Protein AF-A0A9F7RKX7-F1 (afdb_monomer_lite)

Organism: Ictalurus punctatus (NCBI:txid7998)

InterPro domains:
  IPR019165 Peptidase M76, ATP23 [PF09768] (1-101)
  IPR019165 Peptidase M76, ATP23 [PTHR21711] (1-105)

Sequence (128 aa):
MNRVVTHELIHAFDHCRAHVDWFNNFKHLACSEIRAASLSGDCSFSNEVARFNFGLKKHHQECVRDRATRSILAVRKISKEEAVKTVDEVFDSCYNDHEPFGRIPHSKKDARFAYRDFENRDRYYENL

Secondary structure (DSSP, 8-state):
--HHHHHHHHHHHHHHHH---TTT-HHHHHHHHHHHHHHSSTT-HHHHHTTT---SSSHHHHHHHHHHHHHHHHHS---HHHHHHHHHHHHHHHHT--TTTTS---SHHHHHHHHHHHHTTTTTTTT-

Radius of gyration: 15.71 Å; chains: 1; bounding box: 37×24×51 Å

Structure (mmCIF, N/CA/C/O backbone):
data_AF-A0A9F7RKX7-F1
#
_entry.id   AF-A0A9F7RKX7-F1
#
loop_
_atom_site.group_PDB
_atom_site.id
_atom_site.type_symbol
_atom_site.label_atom_id
_atom_site.label_alt_id
_atom_site.label_comp_id
_atom_site.label_asym_id
_atom_site.label_entity_id
_atom_site.label_seq_id
_atom_site.pdbx_PDB_ins_code
_atom_site.Cartn_x
_atom_site.Cartn_y
_atom_site.Cartn_z
_atom_site.occupancy
_atom_site.B_iso_or_equiv
_atom_site.auth_seq_id
_atom_site.auth_comp_id
_atom_site.auth_asym_id
_atom_site.auth_atom_id
_atom_site.pdbx_PDB_model_num
ATOM 1 N N . MET A 1 1 ? 15.063 7.956 -4.385 1.00 60.56 1 MET A N 1
ATOM 2 C CA . MET A 1 1 ? 13.653 8.379 -4.397 1.00 60.56 1 MET A CA 1
ATOM 3 C C . MET A 1 1 ? 13.224 8.645 -2.966 1.00 60.56 1 MET A C 1
ATOM 5 O O . MET A 1 1 ? 13.654 7.905 -2.087 1.00 60.56 1 MET A O 1
ATOM 9 N N . ASN A 1 2 ? 12.455 9.703 -2.725 1.00 85.19 2 ASN A N 1
ATOM 10 C CA . ASN A 1 2 ? 11.831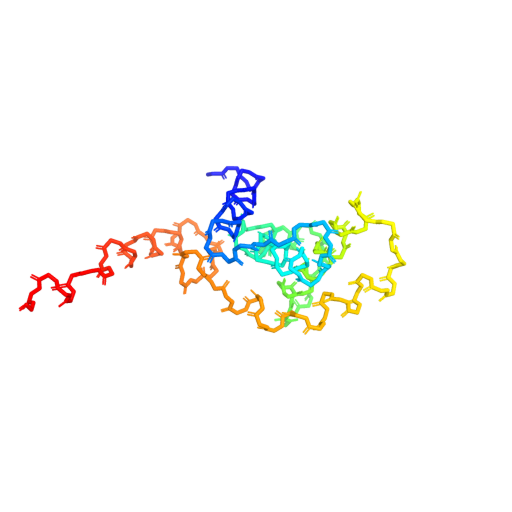 9.943 -1.425 1.00 85.19 2 ASN A CA 1
ATOM 11 C C . ASN A 1 2 ? 10.685 8.926 -1.238 1.00 85.19 2 ASN A C 1
ATOM 13 O O . ASN A 1 2 ? 9.907 8.740 -2.167 1.00 85.19 2 ASN A O 1
ATOM 17 N N . ARG A 1 3 ? 10.598 8.265 -0.073 1.00 87.81 3 ARG A N 1
ATOM 18 C CA . ARG A 1 3 ? 9.582 7.231 0.228 1.00 87.81 3 ARG A CA 1
ATOM 19 C C . ARG A 1 3 ? 8.163 7.756 0.042 1.00 87.81 3 ARG A C 1
ATOM 21 O O . ARG A 1 3 ? 7.349 7.072 -0.558 1.00 87.81 3 ARG A O 1
ATOM 28 N N . VAL A 1 4 ? 7.920 8.997 0.471 1.00 92.12 4 VAL A N 1
ATOM 29 C CA . VAL A 1 4 ? 6.628 9.677 0.315 1.00 92.12 4 VAL A CA 1
ATOM 30 C C . VAL A 1 4 ? 6.278 9.817 -1.162 1.00 92.12 4 VAL A C 1
ATOM 32 O O . VAL A 1 4 ? 5.180 9.487 -1.575 1.00 92.12 4 VAL A O 1
ATOM 35 N N . VAL A 1 5 ? 7.239 10.225 -1.994 1.00 94.88 5 VAL A N 1
ATOM 36 C CA . VAL A 1 5 ? 7.001 10.349 -3.439 1.00 94.88 5 VAL A CA 1
ATOM 37 C C . VAL A 1 5 ? 6.700 8.985 -4.058 1.00 94.88 5 VAL A C 1
ATOM 39 O O . VAL A 1 5 ? 5.776 8.876 -4.851 1.00 94.88 5 VAL A O 1
ATOM 42 N N . THR A 1 6 ? 7.432 7.931 -3.684 1.00 94.12 6 THR A N 1
ATOM 43 C CA . THR A 1 6 ? 7.129 6.578 -4.176 1.00 94.12 6 THR A CA 1
ATOM 44 C C . THR A 1 6 ? 5.739 6.113 -3.735 1.00 94.12 6 THR A C 1
ATOM 46 O O . THR A 1 6 ? 5.035 5.512 -4.535 1.00 94.12 6 THR A O 1
ATOM 49 N N . HIS A 1 7 ? 5.338 6.400 -2.495 1.00 95.81 7 HIS A N 1
ATOM 50 C CA . HIS A 1 7 ? 4.018 6.071 -1.957 1.00 95.81 7 HIS A CA 1
ATOM 51 C C . HIS A 1 7 ? 2.900 6.684 -2.812 1.00 95.81 7 HIS A C 1
ATOM 53 O O . HIS A 1 7 ? 2.057 5.962 -3.341 1.00 95.81 7 HIS A O 1
ATOM 59 N N . GLU A 1 8 ? 2.962 7.995 -3.054 1.00 96.75 8 GLU A N 1
ATOM 60 C CA . GLU A 1 8 ? 1.955 8.685 -3.869 1.00 96.75 8 GLU A CA 1
ATOM 61 C C . GLU A 1 8 ? 1.993 8.260 -5.346 1.00 96.75 8 GLU A C 1
ATOM 63 O O . GLU A 1 8 ? 0.964 8.225 -6.020 1.00 96.75 8 GLU A O 1
ATOM 68 N N . LEU A 1 9 ? 3.163 7.879 -5.871 1.00 97.06 9 LEU A N 1
ATOM 69 C CA . LEU A 1 9 ? 3.261 7.317 -7.221 1.00 97.06 9 LEU A CA 1
ATOM 70 C C . LEU A 1 9 ? 2.584 5.946 -7.332 1.00 97.06 9 LEU A C 1
ATOM 72 O O . LEU A 1 9 ? 2.017 5.649 -8.383 1.00 97.06 9 LEU A O 1
ATOM 76 N N . ILE A 1 10 ? 2.599 5.127 -6.274 1.00 97.19 10 ILE A N 1
ATOM 77 C CA . ILE A 1 10 ? 1.808 3.890 -6.240 1.00 97.19 10 ILE A CA 1
ATOM 78 C C . ILE A 1 10 ? 0.317 4.214 -6.256 1.00 97.19 10 ILE A C 1
ATOM 80 O O . ILE A 1 10 ? -0.408 3.611 -7.038 1.00 97.19 10 ILE A O 1
ATOM 84 N N . HIS A 1 11 ? -0.140 5.220 -5.506 1.00 97.62 11 HIS A N 1
ATOM 85 C CA . HIS A 1 11 ? -1.544 5.648 -5.565 1.00 97.62 11 HIS A CA 1
ATOM 86 C C . HIS A 1 11 ? -1.946 6.088 -6.976 1.00 97.62 11 HIS A C 1
ATOM 88 O O . HIS A 1 11 ? -2.984 5.671 -7.492 1.00 97.62 11 HIS A O 1
ATOM 94 N N . ALA A 1 12 ? -1.102 6.886 -7.634 1.00 97.94 12 ALA A N 1
ATOM 95 C CA . ALA A 1 12 ? -1.334 7.311 -9.011 1.00 97.94 12 ALA A CA 1
ATOM 96 C C . ALA A 1 12 ? -1.386 6.118 -9.983 1.00 97.94 12 ALA A C 1
ATOM 98 O O . ALA A 1 12 ? -2.276 6.043 -10.829 1.00 97.94 12 ALA A O 1
ATOM 99 N N . PHE A 1 13 ? -0.467 5.160 -9.847 1.00 97.19 13 PHE A N 1
ATOM 100 C CA . PHE A 1 13 ? -0.450 3.944 -10.660 1.00 97.19 13 PHE A CA 1
ATOM 101 C C . PHE A 1 13 ? -1.707 3.085 -10.447 1.00 97.19 13 PHE A C 1
ATOM 103 O O . PHE A 1 13 ? -2.304 2.596 -11.410 1.00 97.19 13 PHE A O 1
ATOM 110 N N . ASP A 1 14 ? -2.150 2.951 -9.201 1.00 98.06 14 ASP A N 1
ATOM 111 C CA . ASP A 1 14 ? -3.323 2.170 -8.814 1.00 98.06 14 ASP A CA 1
ATOM 112 C C . ASP A 1 14 ? -4.603 2.792 -9.354 1.00 98.06 14 ASP A C 1
ATOM 114 O O . ASP A 1 14 ? -5.446 2.090 -9.920 1.00 98.06 14 ASP A O 1
ATOM 118 N N . HIS A 1 15 ? -4.707 4.119 -9.273 1.00 97.38 15 HIS A N 1
ATOM 119 C CA . HIS A 1 15 ? -5.795 4.865 -9.890 1.00 97.38 15 HIS A CA 1
ATOM 120 C C . HIS A 1 15 ? -5.898 4.578 -11.392 1.00 97.38 15 HIS A C 1
ATOM 122 O O . HIS A 1 15 ? -6.993 4.320 -11.893 1.00 97.38 15 HIS A O 1
ATOM 128 N N . CYS A 1 16 ? -4.760 4.575 -12.092 1.00 97.25 16 CYS A N 1
ATOM 129 C CA . CYS A 1 16 ? -4.711 4.368 -13.534 1.00 97.25 16 CYS A CA 1
ATOM 130 C C . CYS A 1 16 ? -5.033 2.929 -13.950 1.00 97.25 16 CYS A C 1
ATOM 132 O O . CYS A 1 16 ? -5.783 2.743 -14.904 1.00 97.25 16 CYS A O 1
ATOM 134 N N . ARG A 1 17 ? -4.474 1.910 -13.278 1.00 95.50 17 ARG A N 1
ATOM 135 C CA . ARG A 1 17 ? -4.628 0.516 -13.740 1.00 95.50 17 ARG A CA 1
ATOM 136 C C . ARG A 1 17 ? -5.852 -0.199 -13.179 1.00 95.50 17 ARG A C 1
ATOM 138 O O . ARG A 1 17 ? -6.370 -1.099 -13.828 1.00 95.50 17 ARG A O 1
ATOM 145 N N . ALA A 1 18 ? -6.244 0.120 -11.946 1.00 93.44 18 ALA A N 1
ATOM 146 C CA . ALA A 1 18 ? -7.261 -0.626 -11.205 1.00 93.44 18 ALA A CA 1
ATOM 147 C C . ALA A 1 18 ? -8.552 0.179 -11.004 1.00 93.44 18 ALA A C 1
ATOM 149 O O . ALA A 1 18 ? -9.481 -0.323 -10.376 1.00 93.44 18 ALA A O 1
ATOM 150 N N . HIS A 1 19 ? -8.613 1.413 -11.524 1.00 93.44 19 HIS A N 1
ATOM 151 C CA . HIS A 1 19 ? -9.769 2.306 -11.410 1.00 93.44 19 HIS A CA 1
ATOM 152 C C . HIS A 1 19 ? -10.282 2.404 -9.963 1.00 93.44 19 HIS A C 1
ATOM 154 O O . HIS A 1 19 ? -11.469 2.235 -9.680 1.00 93.44 19 HIS A O 1
ATOM 160 N N . VAL A 1 20 ? -9.347 2.633 -9.034 1.00 95.56 20 VAL A N 1
ATOM 161 C CA . VAL A 1 20 ? -9.605 2.700 -7.589 1.00 95.56 20 VAL A CA 1
ATOM 162 C C . VAL A 1 20 ? -10.705 3.723 -7.296 1.00 95.56 20 VAL A C 1
ATOM 164 O O . VAL A 1 20 ? -10.595 4.894 -7.665 1.00 95.56 20 VAL A O 1
ATOM 167 N N . ASP A 1 21 ? -11.747 3.276 -6.587 1.00 95.06 21 ASP A N 1
ATOM 168 C CA . ASP A 1 21 ? -12.786 4.151 -6.050 1.00 95.06 21 ASP A CA 1
ATOM 169 C C . ASP A 1 21 ? -12.332 4.592 -4.667 1.00 95.06 21 ASP A C 1
ATOM 171 O O . ASP A 1 21 ? -12.497 3.891 -3.668 1.00 95.06 21 ASP A O 1
ATOM 175 N N . TRP A 1 22 ? -11.715 5.764 -4.641 1.00 94.06 22 TRP A N 1
ATOM 176 C CA . TRP A 1 22 ? -11.131 6.323 -3.436 1.00 94.06 22 TRP A CA 1
ATOM 177 C C . TRP A 1 22 ? -12.173 6.628 -2.365 1.00 94.06 22 TRP A C 1
ATOM 179 O O . TRP A 1 22 ? -11.842 6.576 -1.180 1.00 94.06 22 TRP A O 1
ATOM 189 N N . PHE A 1 23 ? -13.405 6.977 -2.745 1.00 90.31 23 PHE A N 1
ATOM 190 C CA . PHE A 1 23 ? -14.367 7.628 -1.853 1.00 90.31 23 PHE A CA 1
ATOM 191 C C . PHE A 1 23 ? -15.444 6.693 -1.332 1.00 90.31 23 PHE A C 1
ATOM 193 O O . PHE A 1 23 ? -15.730 6.737 -0.135 1.00 90.31 23 PHE A O 1
ATOM 200 N N . ASN A 1 24 ? -16.010 5.849 -2.192 1.00 91.69 24 ASN A N 1
ATOM 201 C CA . ASN A 1 24 ? -17.174 5.044 -1.822 1.00 91.69 24 ASN A CA 1
ATOM 202 C C . ASN A 1 24 ? -16.809 3.595 -1.494 1.00 91.69 24 ASN A C 1
ATOM 204 O O . ASN A 1 24 ? -17.626 2.880 -0.917 1.00 91.69 24 ASN A O 1
ATOM 208 N N . ASN A 1 25 ? -15.586 3.160 -1.816 1.00 94.88 25 ASN A N 1
ATOM 209 C CA . ASN A 1 25 ? -15.154 1.787 -1.599 1.00 94.88 25 ASN A CA 1
ATOM 210 C C . ASN A 1 25 ? -13.921 1.705 -0.686 1.00 94.88 25 ASN A C 1
ATOM 212 O O . ASN A 1 25 ? -12.775 1.853 -1.114 1.00 94.88 25 ASN A O 1
ATOM 216 N N . PHE A 1 26 ? -14.149 1.395 0.593 1.00 95.38 26 PHE A N 1
ATOM 217 C CA . PHE A 1 26 ? -13.070 1.281 1.580 1.00 95.38 26 PHE A CA 1
ATOM 218 C C . PHE A 1 26 ? -12.093 0.145 1.280 1.00 95.38 26 PHE A C 1
ATOM 220 O O . PHE A 1 26 ? -10.924 0.255 1.636 1.00 95.38 26 PHE A O 1
ATOM 227 N N . LYS A 1 27 ? -12.527 -0.909 0.579 1.00 97.00 27 LYS A N 1
ATOM 228 C CA . LYS A 1 27 ? -11.646 -2.006 0.159 1.00 97.00 27 LYS A CA 1
ATOM 229 C C . LYS A 1 27 ? -10.651 -1.544 -0.899 1.00 97.00 27 LYS A C 1
ATOM 231 O O . LYS A 1 27 ? -9.484 -1.913 -0.829 1.00 97.00 27 LYS A O 1
ATOM 236 N N . HIS A 1 28 ? -11.090 -0.708 -1.842 1.00 97.25 28 HIS A N 1
ATOM 237 C CA . HIS A 1 28 ? -10.217 -0.140 -2.875 1.00 97.25 28 HIS A CA 1
ATOM 238 C C . HIS A 1 28 ? -9.177 0.793 -2.246 1.00 97.25 28 HIS A C 1
ATOM 240 O O . HIS A 1 28 ? -7.983 0.640 -2.506 1.00 97.25 28 HIS A O 1
ATOM 246 N N . LEU A 1 29 ? -9.618 1.689 -1.356 1.00 97.25 29 LEU A N 1
ATOM 247 C CA . LEU A 1 29 ? -8.718 2.552 -0.589 1.00 97.25 29 LEU A CA 1
ATOM 248 C C . LEU A 1 29 ? -7.711 1.725 0.228 1.00 97.25 29 LEU A C 1
ATOM 250 O O . LEU A 1 29 ? -6.509 1.929 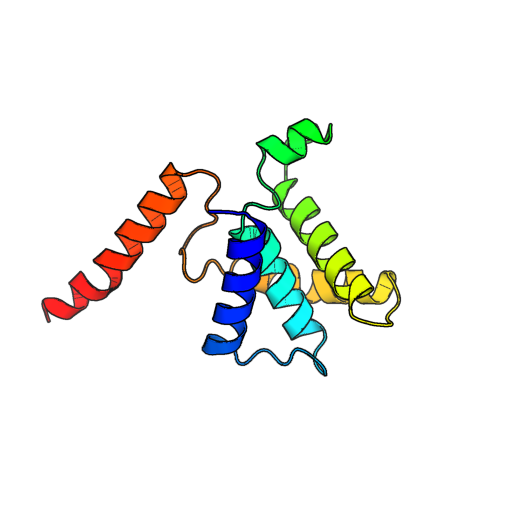0.101 1.00 97.25 29 LEU A O 1
ATOM 254 N N . ALA A 1 30 ? -8.185 0.751 1.009 1.00 98.00 30 ALA A N 1
ATOM 255 C CA . ALA A 1 30 ? -7.327 -0.105 1.827 1.00 98.00 30 ALA A CA 1
ATOM 256 C C . ALA A 1 30 ? -6.292 -0.864 0.990 1.00 98.00 30 ALA A C 1
ATOM 258 O O . ALA A 1 30 ? -5.125 -0.936 1.369 1.00 98.00 30 ALA A O 1
ATOM 259 N N . CYS A 1 31 ? -6.702 -1.396 -0.161 1.00 98.25 31 CYS A N 1
ATOM 260 C CA . CYS A 1 31 ? -5.817 -2.109 -1.072 1.00 98.25 31 CYS A CA 1
ATOM 261 C C . CYS A 1 31 ? -4.685 -1.216 -1.596 1.00 98.25 31 CYS A C 1
ATOM 263 O O . CYS A 1 31 ? -3.524 -1.633 -1.590 1.00 98.25 31 CYS A O 1
ATOM 265 N N . SER A 1 32 ? -5.014 0.016 -1.998 1.00 98.12 32 SER A N 1
ATOM 266 C CA . SER A 1 32 ? -4.022 0.990 -2.460 1.00 98.12 32 SER A CA 1
ATOM 267 C C . SER A 1 32 ? -3.042 1.360 -1.346 1.00 98.12 32 SER A C 1
ATOM 269 O O . SER A 1 32 ? -1.835 1.366 -1.570 1.00 98.12 32 SER A O 1
ATOM 271 N N . GLU A 1 33 ? -3.531 1.582 -0.125 1.00 97.88 33 GLU A N 1
ATOM 272 C CA . GLU A 1 33 ? -2.686 1.901 1.034 1.00 97.88 33 GLU A CA 1
ATOM 273 C C . GLU A 1 33 ? -1.760 0.735 1.423 1.00 97.88 33 GLU A C 1
ATOM 275 O O . GLU A 1 33 ? -0.588 0.943 1.749 1.00 97.88 33 GLU A O 1
ATOM 280 N N . ILE A 1 34 ? -2.247 -0.512 1.342 1.00 98.38 34 ILE A N 1
ATOM 281 C CA . ILE A 1 34 ? -1.431 -1.722 1.540 1.00 98.38 34 ILE A CA 1
ATOM 282 C C . ILE A 1 34 ? -0.291 -1.761 0.520 1.00 98.38 34 ILE A C 1
ATOM 284 O O . ILE A 1 34 ? 0.869 -1.960 0.894 1.00 98.38 34 ILE A O 1
ATOM 288 N N . ARG A 1 35 ? -0.600 -1.555 -0.764 1.00 98.00 35 ARG A N 1
ATOM 289 C CA . ARG A 1 35 ? 0.403 -1.588 -1.836 1.00 98.00 35 ARG A CA 1
ATOM 290 C C . ARG A 1 35 ? 1.396 -0.447 -1.710 1.00 98.00 35 ARG A C 1
ATOM 292 O O . ARG A 1 35 ? 2.599 -0.683 -1.816 1.00 98.00 35 ARG A O 1
ATOM 299 N N . ALA A 1 36 ? 0.933 0.758 -1.404 1.00 97.25 36 ALA A N 1
ATOM 300 C CA . ALA A 1 36 ? 1.793 1.913 -1.210 1.00 97.25 36 ALA A CA 1
ATOM 301 C C . ALA A 1 36 ? 2.751 1.712 -0.033 1.00 97.25 36 ALA A C 1
ATOM 303 O O . ALA A 1 36 ? 3.958 1.882 -0.197 1.00 97.25 36 ALA A O 1
ATOM 304 N N . ALA A 1 37 ? 2.258 1.253 1.121 1.00 96.06 37 ALA A N 1
ATOM 305 C CA . ALA A 1 37 ? 3.098 0.977 2.286 1.00 96.06 37 ALA A CA 1
ATOM 306 C C . ALA A 1 37 ? 4.093 -0.177 2.046 1.00 96.06 37 ALA A C 1
ATOM 308 O O . ALA A 1 37 ? 5.221 -0.137 2.548 1.00 96.06 37 ALA A O 1
ATOM 309 N N . SER A 1 38 ? 3.685 -1.189 1.273 1.00 95.62 38 SER A N 1
ATOM 310 C CA . SER A 1 38 ? 4.513 -2.349 0.923 1.00 95.62 38 SER A CA 1
ATOM 311 C C . SER A 1 38 ? 5.629 -1.983 -0.064 1.00 95.62 38 SER A C 1
ATOM 313 O O . SER A 1 38 ? 6.791 -2.327 0.146 1.00 95.62 38 SER A O 1
ATOM 315 N N . LEU A 1 39 ? 5.307 -1.238 -1.127 1.00 95.50 39 LEU A N 1
ATOM 316 C CA . LEU A 1 39 ? 6.204 -1.007 -2.264 1.00 95.50 39 LEU A CA 1
ATOM 317 C C . LEU A 1 39 ? 7.023 0.291 -2.169 1.00 95.50 39 LEU A C 1
ATOM 319 O O . LEU A 1 39 ? 8.072 0.392 -2.807 1.00 95.50 39 LEU A O 1
ATOM 323 N N . SER A 1 40 ? 6.607 1.274 -1.361 1.00 93.56 40 SER A N 1
ATOM 324 C CA . SER A 1 40 ? 7.348 2.539 -1.185 1.00 93.56 40 SER A CA 1
ATOM 325 C C . SER A 1 40 ? 8.663 2.379 -0.414 1.00 93.56 40 SER A C 1
ATOM 327 O O . SER A 1 40 ? 9.510 3.282 -0.403 1.00 93.56 40 SER A O 1
ATOM 329 N N . GLY A 1 41 ? 8.824 1.236 0.256 1.00 88.44 41 GLY A N 1
ATOM 330 C CA . GLY A 1 41 ? 9.873 0.992 1.232 1.00 88.44 41 GLY A CA 1
ATOM 331 C C . GLY A 1 41 ? 9.535 1.530 2.620 1.00 88.44 41 GLY A C 1
ATOM 332 O O . GLY A 1 41 ? 10.414 1.494 3.478 1.00 88.44 41 GLY A O 1
ATOM 333 N N . ASP A 1 42 ? 8.304 1.999 2.878 1.00 85.81 42 ASP A N 1
ATOM 334 C CA . ASP A 1 42 ? 7.869 2.533 4.176 1.00 85.81 42 ASP A CA 1
ATOM 335 C C . ASP A 1 42 ? 8.019 1.563 5.346 1.00 85.81 42 ASP A C 1
ATOM 337 O O . ASP A 1 42 ? 8.248 2.020 6.469 1.00 85.81 42 ASP A O 1
ATOM 341 N N . CYS A 1 43 ? 8.004 0.267 5.063 1.00 87.88 43 CYS A N 1
ATOM 342 C CA . CYS A 1 43 ? 8.188 -0.810 6.028 1.00 87.88 43 CYS A CA 1
ATOM 343 C C . CYS A 1 43 ? 9.557 -1.509 5.919 1.00 87.88 43 CYS A C 1
ATOM 345 O O . CYS A 1 43 ? 9.702 -2.673 6.286 1.00 87.88 43 CYS A O 1
ATOM 347 N N . SER A 1 44 ? 10.590 -0.820 5.411 1.00 80.00 44 SER A N 1
ATOM 348 C CA . SER A 1 44 ? 11.949 -1.373 5.300 1.00 80.00 44 SER A CA 1
ATOM 349 C C . SER A 1 44 ? 12.515 -1.854 6.645 1.00 80.00 44 SER A C 1
ATOM 351 O O . SER A 1 44 ? 12.389 -1.177 7.664 1.00 80.00 44 SER A O 1
ATOM 353 N N . PHE A 1 45 ? 13.245 -2.976 6.634 1.00 67.00 45 PHE A N 1
ATOM 354 C CA . PHE A 1 45 ? 13.836 -3.589 7.835 1.00 67.00 45 PHE A CA 1
ATOM 355 C C . PHE A 1 45 ? 14.680 -2.614 8.675 1.00 67.00 45 PHE A C 1
ATOM 357 O O . PHE A 1 45 ? 14.577 -2.597 9.895 1.00 67.00 45 PHE A O 1
ATOM 364 N N . SER A 1 46 ? 15.456 -1.734 8.029 1.00 63.91 46 SER A N 1
ATOM 365 C CA . SER A 1 46 ? 16.239 -0.690 8.710 1.00 63.91 46 SER A CA 1
ATOM 366 C C . SER A 1 46 ? 15.390 0.240 9.583 1.00 63.91 46 SER A C 1
ATOM 368 O O . SER A 1 46 ? 15.850 0.704 10.622 1.00 63.91 46 SER A O 1
ATOM 370 N N . ASN A 1 47 ? 14.156 0.520 9.164 1.00 61.34 47 ASN A N 1
ATOM 371 C CA . ASN A 1 47 ? 13.241 1.391 9.890 1.00 61.34 47 ASN A CA 1
ATOM 372 C C . ASN A 1 47 ? 12.547 0.655 11.032 1.00 61.34 47 ASN A C 1
ATOM 374 O O . ASN A 1 47 ? 12.286 1.263 12.062 1.00 61.34 47 ASN A O 1
ATOM 378 N N . GLU A 1 48 ? 12.292 -0.639 10.870 1.00 61.88 48 GLU A N 1
ATOM 379 C CA . GLU A 1 48 ? 11.692 -1.467 11.916 1.00 61.88 48 GLU A CA 1
ATOM 380 C C . GLU A 1 48 ? 12.699 -1.794 13.032 1.00 61.88 48 GLU A C 1
ATOM 382 O O . GLU A 1 48 ? 12.348 -1.748 14.211 1.00 61.88 48 GLU A O 1
ATOM 387 N N . VAL A 1 49 ? 13.984 -1.975 12.699 1.00 60.53 49 VAL A N 1
ATOM 388 C CA . VAL A 1 49 ? 15.069 -2.066 13.697 1.00 60.53 49 VAL A CA 1
ATOM 389 C C . VAL A 1 49 ? 15.206 -0.760 14.486 1.00 60.53 49 VAL A C 1
ATOM 391 O O . VAL A 1 49 ? 15.331 -0.792 15.708 1.00 60.53 49 VAL A O 1
ATOM 394 N N . ALA A 1 50 ? 15.101 0.398 13.823 1.00 59.47 50 ALA A N 1
ATOM 395 C CA . ALA A 1 50 ? 15.072 1.700 14.499 1.00 59.47 50 ALA A CA 1
ATOM 396 C C . ALA A 1 50 ? 13.822 1.906 15.386 1.00 59.47 50 ALA A C 1
ATOM 398 O O . ALA A 1 50 ? 13.809 2.804 16.225 1.00 59.47 50 ALA A O 1
ATOM 399 N N . ARG A 1 51 ? 12.783 1.076 15.220 1.00 61.41 51 ARG A N 1
ATOM 400 C CA . ARG A 1 51 ? 11.556 1.053 16.034 1.00 61.41 51 ARG A CA 1
ATOM 401 C C . ARG A 1 51 ? 11.559 -0.040 17.115 1.00 61.41 51 ARG A C 1
ATOM 403 O O . ARG A 1 51 ? 10.523 -0.269 17.726 1.00 61.41 51 ARG A O 1
ATOM 410 N N . PHE A 1 52 ? 12.707 -0.674 17.381 1.00 59.22 52 PHE A N 1
ATOM 411 C CA . PHE A 1 52 ? 12.901 -1.687 18.434 1.00 59.22 52 PHE A CA 1
ATOM 412 C C . PHE A 1 52 ? 12.039 -2.961 18.296 1.00 59.22 52 PHE A C 1
ATOM 414 O O . PHE A 1 52 ? 11.784 -3.650 19.285 1.00 59.22 52 PHE A O 1
ATOM 421 N N . ASN A 1 53 ? 11.619 -3.318 17.078 1.00 56.34 53 ASN A N 1
ATOM 422 C CA . ASN A 1 53 ? 10.818 -4.519 16.825 1.00 56.34 53 ASN A CA 1
ATOM 423 C C . ASN A 1 53 ? 11.718 -5.731 16.483 1.00 56.34 53 ASN A C 1
ATOM 425 O O . ASN A 1 5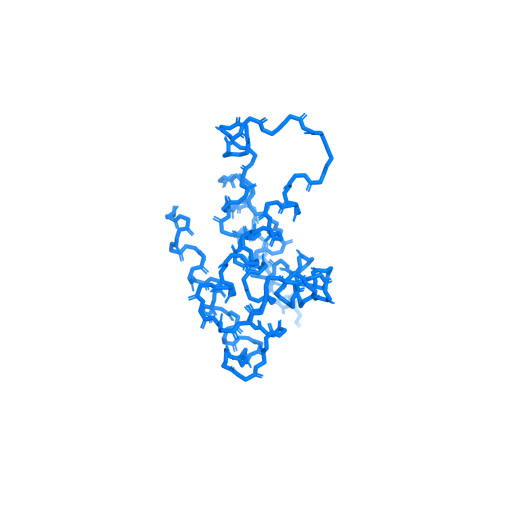3 ? 12.193 -5.872 15.359 1.00 56.34 53 ASN A O 1
ATOM 429 N N . PHE A 1 54 ? 11.968 -6.621 17.458 1.00 56.62 54 PHE A N 1
ATOM 430 C CA . PHE A 1 54 ? 12.954 -7.725 17.366 1.00 56.62 54 PHE A CA 1
ATOM 431 C C . PHE A 1 54 ? 12.398 -9.109 16.972 1.00 56.62 54 PHE A C 1
ATOM 433 O O . PHE A 1 54 ? 13.143 -10.088 16.954 1.00 56.62 54 PHE A O 1
ATOM 440 N N . GLY A 1 55 ? 11.106 -9.239 16.654 1.00 54.88 55 GLY A N 1
ATOM 441 C CA . GLY A 1 55 ? 10.575 -10.484 16.066 1.00 54.88 55 GLY A CA 1
ATOM 442 C C . GLY A 1 55 ? 11.324 -10.884 14.775 1.00 54.88 55 GLY A C 1
ATOM 443 O O . GLY A 1 55 ? 11.932 -10.054 14.112 1.00 54.88 55 GLY A O 1
ATOM 444 N N . LEU A 1 56 ? 11.336 -12.157 14.387 1.00 52.94 56 LEU A N 1
ATOM 445 C CA . LEU A 1 56 ? 12.059 -12.608 13.179 1.00 52.94 56 LEU A CA 1
ATOM 446 C C . LEU A 1 56 ? 11.127 -13.077 12.050 1.00 52.94 56 LEU A C 1
ATOM 448 O O . LEU A 1 56 ? 11.594 -13.450 10.977 1.00 52.94 56 LEU A O 1
ATOM 452 N N . LYS A 1 57 ? 9.803 -13.053 12.251 1.00 56.78 57 LYS A N 1
ATOM 453 C CA . LYS A 1 57 ? 8.811 -13.486 11.256 1.00 56.78 57 LYS A CA 1
ATOM 454 C C . LYS A 1 57 ? 7.703 -12.434 11.132 1.00 56.78 57 LYS A C 1
ATOM 456 O O . LYS A 1 57 ? 7.189 -11.990 12.143 1.00 56.78 57 LYS A O 1
ATOM 461 N N . LYS A 1 58 ? 7.335 -12.079 9.892 1.00 72.62 58 LYS A N 1
ATOM 462 C CA . LYS A 1 58 ? 6.175 -11.241 9.497 1.00 72.62 58 LYS A CA 1
ATOM 463 C C . LYS A 1 58 ? 6.176 -9.730 9.810 1.00 72.62 58 LYS A C 1
ATOM 465 O O . LYS A 1 58 ? 5.212 -9.072 9.436 1.00 72.62 58 LYS A O 1
ATOM 470 N N . HIS A 1 59 ? 7.263 -9.138 10.307 1.00 81.12 59 HIS A N 1
ATOM 471 C CA . HIS A 1 59 ? 7.336 -7.680 10.565 1.00 81.12 59 HIS A CA 1
ATOM 472 C C . HIS A 1 59 ? 6.892 -6.771 9.428 1.00 81.12 59 HIS A C 1
ATOM 474 O O . HIS A 1 59 ? 6.175 -5.802 9.646 1.00 81.12 59 HIS A O 1
ATOM 480 N N . HIS A 1 60 ? 7.308 -7.080 8.200 1.00 88.94 60 HIS A N 1
ATOM 481 C CA . HIS A 1 60 ? 6.920 -6.264 7.054 1.00 88.94 60 HIS A CA 1
ATOM 482 C C . HIS A 1 60 ? 5.396 -6.229 6.891 1.00 88.94 60 HIS A C 1
ATOM 484 O O . HIS A 1 60 ? 4.815 -5.173 6.672 1.00 88.94 60 HIS A O 1
ATOM 490 N N . GLN A 1 61 ? 4.738 -7.378 7.065 1.00 92.06 61 GLN A N 1
ATOM 491 C CA . GLN A 1 61 ? 3.290 -7.486 6.949 1.00 92.06 61 GLN A CA 1
ATOM 492 C C . GLN A 1 61 ? 2.569 -6.745 8.080 1.00 92.06 61 GLN A C 1
ATOM 494 O O . GLN A 1 61 ? 1.545 -6.117 7.830 1.00 92.06 61 GLN A O 1
ATOM 499 N N . GLU A 1 62 ? 3.090 -6.808 9.305 1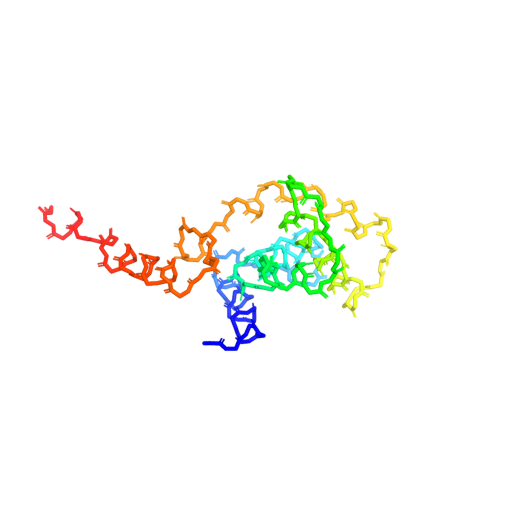.00 91.81 62 GLU A N 1
ATOM 500 C CA . GLU A 1 62 ? 2.542 -6.071 10.451 1.00 91.81 62 GLU A CA 1
ATOM 501 C C . GLU A 1 62 ? 2.658 -4.560 10.240 1.00 91.81 62 GLU A C 1
ATOM 503 O O . GLU A 1 62 ? 1.657 -3.854 10.331 1.00 91.81 62 GLU A O 1
ATOM 508 N N . CYS A 1 63 ? 3.835 -4.070 9.837 1.00 92.38 63 CYS A N 1
ATOM 509 C CA . CYS A 1 63 ? 4.018 -2.660 9.503 1.00 92.38 63 CYS A CA 1
ATOM 510 C C . CYS A 1 63 ? 3.070 -2.209 8.382 1.00 92.38 63 CYS A C 1
ATOM 512 O O . CYS A 1 63 ? 2.465 -1.142 8.492 1.00 92.38 63 CYS A O 1
ATOM 514 N N . VAL A 1 64 ? 2.898 -3.008 7.321 1.00 95.75 64 VAL A N 1
ATOM 515 C CA . VAL A 1 64 ? 1.992 -2.661 6.214 1.00 95.75 64 VAL A CA 1
ATOM 516 C C . VAL A 1 64 ? 0.537 -2.588 6.690 1.00 95.75 64 VAL A C 1
ATOM 518 O O . VAL A 1 64 ? -0.145 -1.617 6.360 1.00 95.75 64 VAL A O 1
ATOM 521 N N . ARG A 1 65 ? 0.073 -3.541 7.513 1.00 96.44 65 ARG A N 1
ATOM 522 C CA . ARG A 1 65 ? -1.276 -3.493 8.114 1.00 96.44 65 ARG A CA 1
ATOM 523 C C . ARG A 1 65 ? -1.477 -2.242 8.959 1.00 96.44 65 ARG A C 1
ATOM 525 O O . ARG A 1 65 ? -2.476 -1.539 8.799 1.00 96.44 65 ARG A O 1
ATOM 532 N N . ASP A 1 66 ? -0.516 -1.942 9.825 1.00 95.25 66 ASP A N 1
ATOM 533 C CA . ASP A 1 66 ? -0.564 -0.784 10.716 1.00 95.25 66 ASP A CA 1
ATOM 534 C C . ASP A 1 66 ? -0.590 0.532 9.938 1.00 95.25 66 ASP A C 1
ATOM 536 O O . ASP A 1 66 ? -1.355 1.444 10.267 1.00 95.25 66 ASP A O 1
ATOM 540 N N . ARG A 1 67 ? 0.236 0.641 8.893 1.00 95.62 67 ARG A N 1
ATOM 541 C CA . ARG A 1 67 ? 0.283 1.817 8.020 1.00 95.62 67 ARG A CA 1
ATOM 542 C C . ARG A 1 67 ? -1.034 2.009 7.283 1.00 95.62 67 ARG A C 1
ATOM 544 O O . ARG A 1 67 ? -1.607 3.088 7.403 1.00 95.62 67 ARG A O 1
ATOM 551 N N . ALA A 1 68 ? -1.542 0.970 6.623 1.00 97.44 68 ALA A N 1
ATOM 552 C CA . ALA A 1 68 ? -2.800 1.050 5.888 1.00 97.44 68 ALA A CA 1
ATOM 553 C C . ALA A 1 68 ? -3.978 1.410 6.806 1.00 97.44 68 ALA A C 1
ATOM 555 O O . ALA A 1 68 ? -4.763 2.303 6.493 1.00 97.44 68 ALA A O 1
ATOM 556 N N . THR A 1 69 ? -4.051 0.799 7.992 1.00 97.88 69 THR A N 1
ATOM 557 C CA . THR A 1 69 ? -5.088 1.111 8.990 1.00 97.88 69 THR A CA 1
ATOM 558 C C . THR A 1 69 ? -5.035 2.582 9.410 1.00 97.88 69 THR A C 1
ATOM 560 O O . THR A 1 69 ? -6.064 3.256 9.456 1.00 97.88 69 THR A O 1
ATOM 563 N N . ARG A 1 70 ? -3.837 3.112 9.698 1.00 96.25 70 ARG A N 1
ATOM 564 C CA . ARG A 1 70 ? -3.656 4.523 10.078 1.00 96.25 70 ARG A CA 1
ATOM 565 C C . ARG A 1 70 ? -4.032 5.479 8.949 1.00 96.25 70 ARG A C 1
ATOM 567 O O . ARG A 1 70 ? -4.670 6.489 9.235 1.00 96.25 70 ARG A O 1
ATOM 574 N N . SER A 1 71 ? -3.665 5.170 7.706 1.00 95.19 71 SER A N 1
ATOM 575 C CA . SER A 1 71 ? -4.027 5.994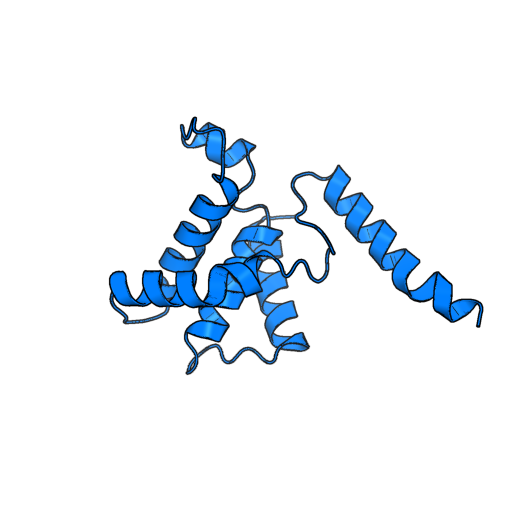 6.549 1.00 95.19 71 SER A CA 1
ATOM 576 C C . SER A 1 71 ? -5.543 6.078 6.370 1.00 95.19 71 SER A C 1
ATOM 578 O O . SER A 1 71 ? -6.090 7.175 6.258 1.00 95.19 71 SER A O 1
ATOM 580 N N . ILE A 1 72 ? -6.250 4.944 6.439 1.00 95.50 72 ILE A N 1
ATOM 581 C CA . ILE A 1 72 ? -7.714 4.923 6.308 1.00 95.50 72 ILE A CA 1
ATOM 582 C C . ILE A 1 72 ? -8.366 5.759 7.414 1.00 95.50 72 ILE A C 1
ATOM 584 O O . ILE A 1 72 ? -9.223 6.591 7.121 1.00 95.50 72 ILE A O 1
ATOM 588 N N . LEU A 1 73 ? -7.934 5.594 8.668 1.00 96.44 73 LEU A N 1
ATOM 589 C CA . LEU A 1 73 ? -8.465 6.355 9.807 1.00 96.44 73 LEU A CA 1
ATOM 590 C C . LEU A 1 73 ? -8.201 7.863 9.709 1.00 96.44 73 LEU A C 1
ATOM 592 O O . LEU A 1 73 ? -8.962 8.652 10.263 1.00 96.44 73 LEU A O 1
ATOM 596 N N . ALA A 1 74 ? -7.142 8.278 9.012 1.00 94.12 74 ALA A N 1
ATOM 597 C CA . ALA A 1 74 ? -6.844 9.691 8.802 1.00 94.12 74 ALA A CA 1
ATOM 598 C C . ALA A 1 74 ? -7.781 10.349 7.772 1.00 94.12 74 ALA A C 1
ATOM 600 O O . ALA A 1 74 ? -8.025 11.553 7.848 1.00 94.12 74 ALA A O 1
ATOM 601 N N . VAL A 1 75 ? -8.311 9.577 6.817 1.00 91.94 75 VAL A N 1
ATOM 602 C CA . VAL A 1 75 ? -9.076 10.099 5.668 1.00 91.94 75 VAL A CA 1
ATOM 603 C C . VAL A 1 75 ? -10.572 9.748 5.744 1.00 91.94 75 VAL A C 1
ATOM 605 O O . VAL A 1 75 ? -11.406 10.374 5.077 1.00 91.94 75 VAL A O 1
ATOM 608 N N . ARG A 1 76 ? -10.952 8.757 6.559 1.00 89.81 76 ARG A N 1
ATOM 609 C CA . ARG A 1 76 ? -12.326 8.251 6.688 1.00 89.81 76 ARG A CA 1
ATOM 610 C C . ARG A 1 76 ? -12.799 8.265 8.136 1.00 89.81 76 ARG A C 1
ATOM 612 O O . ARG A 1 76 ? -12.062 7.951 9.063 1.00 89.81 76 ARG A O 1
ATOM 619 N N . LYS A 1 77 ? -14.079 8.594 8.317 1.00 92.38 77 LYS A N 1
ATOM 620 C CA . LYS A 1 77 ? -14.763 8.562 9.615 1.00 92.38 77 LYS A CA 1
ATOM 621 C C . LYS A 1 77 ? -15.348 7.171 9.867 1.00 92.38 77 LYS A C 1
ATOM 623 O O . LYS A 1 77 ? -16.560 7.000 9.801 1.00 92.38 77 LYS A O 1
ATOM 628 N N . ILE A 1 78 ? -14.479 6.199 10.114 1.00 94.06 78 ILE A N 1
ATOM 629 C CA . ILE A 1 78 ? -14.857 4.827 10.480 1.00 94.06 78 ILE A CA 1
ATOM 630 C C . ILE A 1 78 ? -14.216 4.442 11.813 1.00 94.06 78 ILE A C 1
ATOM 632 O O . ILE A 1 78 ? -13.275 5.101 12.266 1.00 94.06 78 ILE A O 1
ATOM 636 N N . SER A 1 79 ? -14.728 3.395 12.458 1.00 96.88 79 SER A N 1
ATOM 637 C CA . SER A 1 79 ? -14.105 2.892 13.682 1.00 96.88 79 SER A CA 1
ATOM 638 C C . SER A 1 79 ? -12.764 2.220 13.379 1.00 96.88 79 SER A C 1
ATOM 640 O O . SER A 1 79 ? -12.497 1.772 12.260 1.00 96.88 79 SER A O 1
ATOM 642 N N . LYS A 1 80 ? -11.899 2.125 14.395 1.00 96.81 80 LYS A N 1
ATOM 643 C CA . LYS A 1 80 ? -10.625 1.409 14.266 1.00 96.81 80 LYS A CA 1
ATOM 644 C C . LYS A 1 80 ? -10.859 -0.061 13.926 1.00 96.81 80 LYS A C 1
ATOM 646 O O . LYS A 1 80 ? -10.134 -0.620 13.111 1.00 96.81 80 LYS A O 1
ATOM 651 N N . GLU A 1 81 ? -11.877 -0.664 14.524 1.00 97.25 81 GLU A N 1
ATOM 652 C CA . GLU A 1 81 ? -12.252 -2.060 14.318 1.00 97.25 81 GLU A CA 1
ATOM 653 C C . GLU A 1 81 ? -12.682 -2.305 12.867 1.00 97.25 81 GLU A C 1
ATOM 655 O O . GLU A 1 81 ? -12.266 -3.287 12.254 1.00 97.25 81 GLU A O 1
ATOM 660 N N . GLU A 1 82 ? -13.460 -1.388 12.289 1.00 96.62 82 GLU A N 1
ATOM 661 C CA . GLU A 1 82 ? -13.888 -1.455 10.891 1.00 96.62 82 GLU A CA 1
ATOM 662 C C . GLU A 1 82 ? -12.718 -1.240 9.921 1.00 96.62 82 GLU A C 1
ATOM 664 O O . GLU A 1 82 ? -12.612 -1.950 8.917 1.00 96.62 82 GLU A O 1
ATOM 669 N N . ALA A 1 83 ? -11.799 -0.322 10.240 1.00 97.31 83 ALA A N 1
ATOM 670 C CA . ALA A 1 83 ? -10.587 -0.101 9.453 1.00 97.31 83 ALA A CA 1
ATOM 671 C C . ALA A 1 83 ? -9.700 -1.355 9.417 1.00 97.31 83 ALA A C 1
ATOM 673 O O . ALA A 1 83 ? -9.325 -1.805 8.335 1.00 97.31 83 ALA A O 1
ATOM 674 N N . VAL A 1 84 ? -9.418 -1.950 10.583 1.00 98.00 84 VAL A N 1
ATOM 675 C CA . VAL A 1 84 ? -8.623 -3.185 10.696 1.00 98.00 84 VAL A CA 1
ATOM 676 C C . VAL A 1 84 ? -9.286 -4.319 9.922 1.00 98.00 84 VAL A C 1
ATOM 678 O O . VAL A 1 84 ? -8.634 -4.956 9.099 1.00 98.00 84 VAL A O 1
ATOM 681 N N . LYS A 1 85 ? -10.596 -4.518 10.108 1.00 98.12 85 LYS A N 1
ATOM 682 C CA . LYS A 1 85 ? -11.350 -5.546 9.385 1.00 98.12 85 LYS A CA 1
ATOM 683 C C . LYS A 1 85 ? -11.253 -5.359 7.869 1.00 98.12 85 LYS A C 1
ATOM 685 O O . LYS A 1 85 ? -10.996 -6.319 7.153 1.00 98.12 85 LYS A O 1
ATOM 690 N N . THR A 1 86 ? -11.421 -4.130 7.382 1.00 97.56 86 THR A N 1
ATOM 691 C CA . THR A 1 86 ? -11.344 -3.824 5.945 1.00 97.56 86 THR A CA 1
ATOM 692 C C . THR A 1 86 ? -9.953 -4.111 5.379 1.00 97.56 86 THR A C 1
ATOM 694 O O . THR A 1 86 ? -9.844 -4.680 4.295 1.00 97.56 86 THR A O 1
ATOM 697 N N . VAL A 1 87 ? -8.896 -3.739 6.110 1.00 98.19 87 VAL A N 1
ATOM 698 C CA . VAL A 1 87 ? -7.502 -4.022 5.733 1.00 98.19 87 VAL A CA 1
ATOM 699 C C . VAL A 1 87 ? -7.259 -5.526 5.676 1.00 98.19 87 VAL A C 1
ATOM 701 O O . VAL A 1 87 ? -6.759 -6.010 4.664 1.00 98.19 87 VAL A O 1
ATOM 704 N N . ASP A 1 88 ? -7.644 -6.269 6.714 1.00 98.12 88 ASP A N 1
ATOM 705 C CA . ASP A 1 88 ? -7.433 -7.718 6.779 1.00 98.12 88 ASP A CA 1
ATOM 706 C C . ASP A 1 88 ? -8.210 -8.476 5.695 1.00 98.12 88 ASP A C 1
ATOM 708 O O . ASP A 1 88 ? -7.677 -9.426 5.123 1.00 98.12 88 ASP A O 1
ATOM 712 N N . GLU A 1 89 ? -9.423 -8.031 5.345 1.00 98.38 89 GLU A N 1
ATOM 713 C CA . GLU A 1 89 ? -10.237 -8.636 4.281 1.00 98.38 89 GLU A CA 1
ATOM 714 C C . GLU A 1 89 ? -9.558 -8.614 2.904 1.00 98.38 89 GLU A C 1
ATOM 716 O O . GLU A 1 89 ? -9.775 -9.524 2.104 1.00 98.38 89 GLU A O 1
ATOM 721 N N . VAL A 1 90 ? -8.759 -7.585 2.605 1.00 98.31 90 VAL A N 1
ATOM 722 C CA . VAL A 1 90 ? -8.094 -7.436 1.296 1.00 98.31 90 VAL A CA 1
ATOM 723 C C . VAL A 1 90 ? -6.591 -7.703 1.345 1.00 98.31 90 VAL A C 1
ATOM 725 O O . VAL A 1 90 ? -5.941 -7.731 0.297 1.00 98.31 90 VAL A O 1
ATOM 728 N N . PHE A 1 91 ? -6.031 -7.909 2.540 1.00 98.25 91 PHE A N 1
ATOM 729 C CA . PHE A 1 91 ? -4.590 -7.899 2.766 1.00 98.25 91 PHE A CA 1
ATOM 730 C C . PHE A 1 91 ? -3.844 -8.868 1.859 1.00 98.25 91 PHE A C 1
ATOM 732 O O . PHE A 1 91 ? -2.932 -8.453 1.153 1.00 98.25 91 PHE A O 1
ATOM 739 N N . ASP A 1 92 ? -4.236 -10.141 1.842 1.00 97.25 92 ASP A N 1
ATOM 740 C CA . ASP A 1 92 ? -3.494 -11.166 1.106 1.00 97.25 92 ASP A CA 1
ATOM 741 C C . ASP A 1 92 ? -3.513 -10.915 -0.406 1.00 97.25 92 ASP A C 1
ATOM 743 O O . ASP A 1 92 ? -2.502 -11.120 -1.075 1.00 97.25 92 ASP A O 1
ATOM 747 N N . SER A 1 93 ? -4.621 -10.412 -0.956 1.00 97.31 93 SER A N 1
ATOM 748 C CA . SER A 1 93 ? -4.688 -10.072 -2.381 1.00 97.31 93 SER A CA 1
ATOM 749 C C . SER A 1 93 ? -3.791 -8.880 -2.709 1.00 97.31 93 SER A C 1
ATOM 751 O O . SER A 1 93 ? -3.027 -8.922 -3.668 1.00 97.31 93 SER A O 1
ATOM 753 N N . CYS A 1 94 ? -3.876 -7.813 -1.917 1.00 98.06 94 CYS A N 1
ATOM 754 C CA . CYS A 1 94 ? -3.216 -6.545 -2.219 1.00 98.06 94 CYS A CA 1
ATOM 755 C C . CYS A 1 94 ? -1.728 -6.561 -1.868 1.00 98.06 94 CYS A C 1
ATOM 757 O O . CYS A 1 94 ? -0.918 -5.968 -2.569 1.00 98.06 94 CYS A O 1
ATOM 759 N N . TYR A 1 95 ? -1.344 -7.267 -0.806 1.00 97.12 95 TYR A N 1
ATOM 760 C CA . TYR A 1 95 ? 0.046 -7.389 -0.378 1.00 97.12 95 TYR A CA 1
ATOM 761 C C . TYR A 1 95 ? 0.895 -8.178 -1.382 1.00 97.12 95 TYR A C 1
ATOM 763 O O . TYR A 1 95 ? 2.064 -7.853 -1.572 1.00 97.12 95 TYR A O 1
ATOM 771 N N . ASN A 1 96 ? 0.306 -9.193 -2.024 1.00 96.88 96 ASN A N 1
ATOM 772 C CA . ASN A 1 96 ? 0.979 -10.018 -3.030 1.00 96.88 96 ASN A CA 1
ATOM 773 C C . ASN A 1 96 ? 0.956 -9.395 -4.439 1.00 96.88 96 ASN A C 1
ATOM 775 O O . ASN A 1 96 ? 1.525 -9.965 -5.371 1.00 96.88 96 ASN A O 1
ATOM 779 N N . ASP A 1 97 ? 0.322 -8.232 -4.606 1.00 97.19 97 ASP A N 1
ATOM 780 C CA . ASP A 1 97 ? 0.332 -7.485 -5.857 1.00 97.19 97 ASP A CA 1
ATOM 781 C C . ASP A 1 97 ? 1.535 -6.539 -5.909 1.00 97.19 97 ASP A C 1
ATOM 783 O O . ASP A 1 97 ? 1.560 -5.462 -5.303 1.00 97.19 97 ASP A O 1
ATOM 787 N N . HIS A 1 98 ? 2.559 -6.966 -6.643 1.00 95.81 98 HIS A N 1
ATOM 788 C CA . HIS A 1 98 ? 3.829 -6.255 -6.732 1.00 95.81 98 HIS A CA 1
ATOM 789 C C . HIS A 1 98 ? 3.961 -5.367 -7.973 1.00 95.81 98 HIS A C 1
ATOM 791 O O . HIS A 1 98 ? 5.069 -4.914 -8.269 1.00 95.81 98 HIS A O 1
ATOM 797 N N . GLU A 1 99 ? 2.891 -5.117 -8.728 1.00 94.12 99 GLU A N 1
ATOM 798 C CA . GLU A 1 99 ? 2.965 -4.201 -9.869 1.00 94.12 99 GLU A CA 1
ATOM 799 C C . GLU A 1 99 ? 3.285 -2.765 -9.401 1.00 94.12 99 GLU A C 1
ATOM 801 O O . GLU A 1 99 ? 2.758 -2.323 -8.371 1.00 94.12 99 GLU A O 1
ATOM 806 N N . PRO A 1 100 ? 4.125 -2.008 -10.136 1.00 92.19 100 PRO A N 1
ATOM 807 C CA . PRO A 1 100 ? 4.773 -2.356 -11.413 1.00 92.19 100 PRO A CA 1
ATOM 808 C C . PRO A 1 100 ? 6.147 -3.040 -11.268 1.00 92.19 100 PRO A C 1
ATOM 810 O O . PRO A 1 100 ? 6.840 -3.272 -12.254 1.00 92.19 100 PRO A O 1
ATOM 813 N N . PHE A 1 101 ? 6.600 -3.309 -10.044 1.00 92.44 101 PHE A N 1
ATOM 814 C CA . PHE A 1 101 ? 7.971 -3.749 -9.776 1.00 92.44 101 PHE A CA 1
ATOM 815 C C . PHE A 1 101 ? 8.185 -5.263 -9.926 1.00 92.44 101 PHE A C 1
ATOM 817 O O . PHE A 1 101 ? 9.329 -5.714 -10.006 1.00 92.44 101 PHE A O 1
ATOM 824 N N . GLY A 1 102 ? 7.118 -6.065 -9.866 1.00 92.31 102 GLY A N 1
ATOM 825 C CA . GLY A 1 102 ? 7.173 -7.534 -9.839 1.00 92.31 102 GLY A CA 1
ATOM 826 C C . GLY A 1 102 ? 7.821 -8.122 -8.573 1.00 92.31 102 GLY A C 1
ATOM 827 O O . GLY A 1 102 ? 7.941 -9.337 -8.432 1.00 92.31 102 GLY A O 1
ATOM 828 N N . ARG A 1 103 ? 8.261 -7.271 -7.640 1.00 91.62 103 ARG A N 1
ATOM 829 C CA . ARG A 1 103 ? 8.869 -7.614 -6.348 1.00 91.62 103 ARG A CA 1
ATOM 830 C C . ARG A 1 103 ? 8.736 -6.448 -5.376 1.00 91.62 103 ARG A C 1
ATOM 832 O O . ARG A 1 103 ? 8.620 -5.305 -5.807 1.00 91.62 103 ARG A O 1
ATOM 839 N N . ILE A 1 104 ? 8.879 -6.717 -4.082 1.00 92.69 104 ILE A N 1
ATOM 840 C CA . ILE A 1 104 ? 9.008 -5.664 -3.068 1.00 92.69 104 ILE A CA 1
ATOM 841 C C . ILE A 1 104 ? 10.461 -5.146 -3.066 1.00 92.69 104 ILE A C 1
ATOM 843 O O . ILE A 1 104 ? 11.388 -5.920 -2.803 1.00 92.69 104 ILE A O 1
ATOM 847 N N . PRO A 1 105 ? 10.714 -3.858 -3.372 1.00 90.50 105 PRO A N 1
ATOM 848 C CA . PRO A 1 105 ? 12.069 -3.323 -3.435 1.00 90.50 105 PRO A CA 1
ATOM 849 C C . PRO A 1 105 ? 12.600 -2.972 -2.034 1.00 90.50 105 PRO A C 1
ATOM 851 O O . PRO A 1 105 ? 12.456 -1.849 -1.555 1.00 90.50 105 PRO A O 1
ATOM 854 N N . HIS A 1 106 ? 13.274 -3.918 -1.375 1.00 84.75 106 HIS A N 1
ATOM 855 C CA . HIS A 1 106 ? 13.875 -3.690 -0.050 1.00 84.75 106 HIS A CA 1
ATOM 856 C C . HIS A 1 106 ? 15.170 -2.863 -0.093 1.00 84.75 106 HIS A C 1
ATOM 858 O O . HIS A 1 106 ? 15.572 -2.262 0.906 1.00 84.75 106 HIS A O 1
ATOM 864 N N . SER A 1 107 ? 15.842 -2.825 -1.244 1.00 85.62 107 SER A N 1
ATOM 865 C CA . SER A 1 107 ? 17.109 -2.126 -1.441 1.00 85.62 107 SER A CA 1
ATOM 866 C C . SER A 1 107 ? 17.207 -1.476 -2.824 1.00 85.62 107 SER A C 1
ATOM 868 O O . SER A 1 107 ? 16.474 -1.803 -3.758 1.00 85.62 107 SER A O 1
ATOM 870 N N . LYS A 1 108 ? 18.205 -0.597 -3.010 1.00 86.44 108 LYS A N 1
ATOM 871 C CA . LYS A 1 108 ? 18.538 -0.048 -4.340 1.00 86.44 108 LYS A CA 1
ATOM 872 C C . LYS A 1 108 ? 18.893 -1.142 -5.356 1.00 86.44 108 LYS A C 1
ATOM 874 O O . LYS A 1 108 ? 18.735 -0.929 -6.554 1.00 86.44 108 LYS A O 1
ATOM 879 N N . LYS A 1 109 ? 19.418 -2.284 -4.897 1.00 89.62 109 LYS A N 1
ATOM 880 C CA . LYS A 1 109 ? 19.743 -3.422 -5.764 1.00 89.62 109 LYS A CA 1
ATOM 881 C C . LYS A 1 109 ? 18.461 -4.076 -6.281 1.00 89.62 109 LYS A C 1
ATOM 883 O O . LYS A 1 109 ? 18.367 -4.318 -7.478 1.00 89.62 109 LYS A O 1
ATOM 888 N N . ASP A 1 110 ? 17.471 -4.260 -5.412 1.00 89.19 110 ASP A N 1
ATOM 889 C CA . ASP A 1 110 ? 16.172 -4.832 -5.786 1.00 89.19 110 ASP A CA 1
ATOM 890 C C . ASP A 1 110 ? 15.423 -3.923 -6.755 1.00 89.19 110 ASP A C 1
ATOM 892 O O . ASP A 1 110 ? 14.915 -4.403 -7.762 1.00 89.19 110 ASP A O 1
ATOM 896 N N . ALA A 1 111 ? 15.449 -2.607 -6.517 1.00 89.81 111 ALA A N 1
ATOM 897 C CA . ALA A 1 111 ? 14.871 -1.628 -7.435 1.00 89.81 111 ALA A CA 1
ATOM 898 C C . ALA A 1 111 ? 15.519 -1.677 -8.832 1.00 89.81 111 ALA A C 1
ATOM 900 O O . ALA A 1 111 ? 14.821 -1.615 -9.840 1.00 89.81 111 ALA A O 1
ATOM 901 N N . ARG A 1 112 ? 16.850 -1.842 -8.913 1.00 91.81 112 ARG A N 1
ATOM 902 C CA . ARG A 1 112 ? 17.543 -2.020 -10.202 1.00 91.81 112 ARG A CA 1
ATOM 903 C C . ARG A 1 112 ? 17.145 -3.311 -10.904 1.00 91.81 112 ARG A C 1
ATOM 905 O O . ARG A 1 112 ? 17.024 -3.313 -12.122 1.00 91.81 112 ARG A O 1
ATOM 912 N N . PHE A 1 113 ? 16.957 -4.398 -10.158 1.00 92.56 113 PHE A N 1
ATOM 913 C CA . PHE A 1 113 ? 16.477 -5.641 -10.752 1.00 92.56 113 PHE A CA 1
ATOM 914 C C . PHE A 1 113 ? 15.040 -5.517 -11.254 1.00 92.56 113 PHE A C 1
ATOM 916 O O . PHE A 1 113 ? 14.785 -5.939 -12.371 1.00 92.56 113 PHE A O 1
ATOM 923 N N . ALA A 1 114 ? 14.145 -4.885 -10.491 1.00 92.62 114 ALA A N 1
ATOM 924 C CA . ALA A 1 114 ? 12.782 -4.602 -10.941 1.00 92.62 114 ALA A CA 1
ATOM 925 C C . ALA A 1 114 ? 12.773 -3.794 -12.250 1.00 92.62 114 ALA A C 1
ATOM 927 O O . ALA A 1 114 ? 12.090 -4.161 -13.198 1.00 92.62 114 ALA A O 1
ATOM 928 N N . TYR A 1 115 ? 13.594 -2.742 -12.331 1.00 91.69 115 TYR A N 1
ATOM 929 C CA . TYR A 1 115 ? 13.726 -1.930 -13.542 1.00 91.69 115 TYR A CA 1
ATOM 930 C C . TYR A 1 115 ? 14.247 -2.735 -14.740 1.00 91.69 115 TYR A C 1
ATOM 932 O O . TYR A 1 115 ? 13.666 -2.692 -15.817 1.00 91.69 115 TYR A O 1
ATOM 940 N N . ARG A 1 116 ? 15.306 -3.527 -14.542 1.00 91.69 116 ARG A N 1
ATOM 941 C CA . ARG A 1 116 ? 15.842 -4.396 -15.594 1.00 91.69 116 ARG A CA 1
ATOM 942 C C . ARG A 1 116 ? 14.796 -5.405 -16.069 1.00 91.69 116 ARG A C 1
ATOM 944 O O . ARG A 1 116 ? 14.722 -5.694 -17.255 1.00 91.69 116 ARG A O 1
ATOM 951 N N . ASP A 1 117 ? 14.024 -5.984 -15.159 1.00 90.25 117 ASP A N 1
ATOM 952 C CA . ASP A 1 117 ? 13.007 -6.968 -15.524 1.00 90.25 117 ASP A CA 1
ATOM 953 C C . ASP A 1 117 ? 11.855 -6.300 -16.297 1.00 90.25 117 ASP A C 1
ATOM 955 O O . ASP A 1 117 ? 11.370 -6.875 -17.267 1.00 90.25 117 ASP A O 1
ATOM 959 N N . PHE A 1 118 ? 11.505 -5.053 -15.958 1.00 88.75 118 PHE A N 1
ATOM 960 C CA . PHE A 1 118 ? 10.584 -4.224 -16.740 1.00 88.75 118 PHE A CA 1
ATOM 961 C C . PHE A 1 118 ? 11.100 -3.951 -18.164 1.00 88.75 118 PHE A C 1
ATOM 963 O O . PHE A 1 118 ? 10.367 -4.189 -19.118 1.00 88.75 118 PHE A O 1
ATOM 970 N N . GLU A 1 119 ? 12.364 -3.543 -18.337 1.00 89.31 119 GLU A N 1
ATOM 971 C CA . GLU A 1 119 ? 12.965 -3.326 -19.671 1.00 89.31 119 GLU A CA 1
ATOM 972 C C . GLU A 1 119 ? 12.984 -4.594 -20.538 1.00 89.31 119 GLU A C 1
ATOM 974 O O . GLU A 1 119 ? 13.018 -4.523 -21.762 1.00 89.31 119 GLU A O 1
ATOM 979 N N . ASN A 1 120 ? 12.982 -5.770 -19.909 1.00 86.56 120 ASN A N 1
ATOM 980 C CA . ASN A 1 120 ? 12.978 -7.053 -20.604 1.00 86.56 120 ASN A CA 1
ATOM 981 C C . ASN A 1 120 ? 11.573 -7.619 -20.842 1.00 86.56 120 ASN A C 1
ATOM 983 O O . ASN A 1 120 ? 11.472 -8.690 -21.442 1.00 86.56 120 ASN A O 1
ATOM 987 N N . ARG A 1 121 ? 10.508 -6.955 -20.374 1.00 80.56 121 ARG A N 1
ATOM 988 C CA . ARG A 1 121 ? 9.142 -7.501 -20.370 1.00 80.56 121 ARG A CA 1
ATOM 989 C C . ARG A 1 121 ? 8.645 -7.864 -21.771 1.00 80.56 121 ARG A C 1
ATOM 991 O O . ARG A 1 121 ? 8.019 -8.908 -21.932 1.00 80.56 121 ARG A O 1
ATOM 998 N N . ASP A 1 122 ? 8.994 -7.056 -22.769 1.00 77.31 122 ASP A N 1
ATOM 999 C CA . ASP A 1 122 ? 8.505 -7.213 -24.143 1.00 77.31 122 ASP A CA 1
ATOM 1000 C C . ASP A 1 122 ? 9.502 -7.921 -25.073 1.00 77.31 122 ASP A C 1
ATOM 1002 O O . ASP A 1 122 ? 9.135 -8.325 -26.175 1.00 77.31 122 ASP A O 1
ATOM 1006 N N . ARG A 1 123 ? 10.733 -8.207 -24.615 1.00 73.88 123 ARG A N 1
ATOM 1007 C CA . ARG A 1 123 ? 11.769 -8.871 -25.436 1.00 73.88 123 ARG A CA 1
ATOM 1008 C C . ARG A 1 123 ? 11.345 -10.223 -26.005 1.00 73.88 123 ARG A C 1
ATOM 1010 O O . ARG A 1 123 ? 11.873 -10.651 -27.028 1.00 73.88 123 ARG A O 1
ATOM 1017 N N . TYR A 1 124 ? 10.446 -10.930 -25.324 1.00 63.09 124 TYR A N 1
ATOM 1018 C CA . TYR A 1 124 ? 9.946 -12.213 -25.812 1.00 63.09 124 TYR A CA 1
ATOM 1019 C C . TYR A 1 124 ? 8.947 -12.044 -26.967 1.00 63.09 124 TYR A C 1
ATOM 1021 O O . TYR A 1 124 ? 8.933 -12.864 -27.878 1.00 63.09 124 TYR A O 1
ATOM 1029 N N . TYR A 1 125 ? 8.158 -10.966 -26.961 1.00 62.44 125 TYR A N 1
ATOM 1030 C CA . TYR A 1 125 ? 7.177 -10.669 -28.007 1.00 62.44 125 TYR A CA 1
ATOM 1031 C C . TYR A 1 125 ? 7.771 -9.886 -29.185 1.00 62.44 125 TYR A C 1
ATOM 1033 O O . TYR A 1 125 ? 7.214 -9.937 -30.270 1.00 62.44 125 TYR A O 1
ATOM 1041 N N . GLU A 1 126 ? 8.914 -9.215 -29.011 1.00 59.69 126 GLU A N 1
ATOM 1042 C CA . GLU A 1 126 ? 9.645 -8.552 -30.107 1.00 59.69 126 GLU A CA 1
ATOM 1043 C C . GLU A 1 126 ? 10.279 -9.532 -31.115 1.00 59.69 126 GLU A C 1
ATOM 1045 O O . GLU A 1 126 ? 10.654 -9.124 -32.211 1.00 59.69 126 GLU A O 1
ATOM 1050 N N . ASN A 1 127 ? 10.424 -10.811 -30.748 1.00 59.72 127 ASN A N 1
ATOM 1051 C CA . ASN A 1 127 ? 11.039 -11.854 -31.580 1.00 59.72 127 ASN A CA 1
ATOM 1052 C C . ASN A 1 127 ? 10.021 -12.850 -32.179 1.00 59.72 127 ASN A C 1
ATOM 1054 O O . ASN A 1 127 ? 10.430 -13.886 -32.710 1.00 59.72 127 ASN A O 1
ATOM 1058 N N . LEU A 1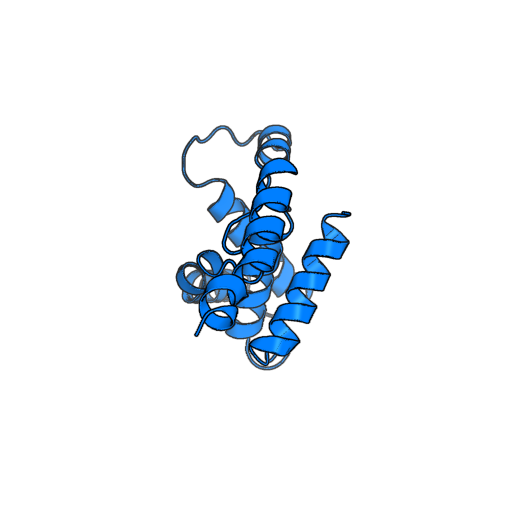 128 ? 8.720 -12.560 -32.062 1.00 54.34 128 LEU A N 1
ATOM 1059 C CA . LEU A 1 128 ? 7.606 -13.296 -32.676 1.00 54.34 128 LEU A CA 1
ATOM 1060 C C . LEU A 1 128 ? 7.011 -12.477 -33.826 1.00 54.34 128 LEU A C 1
ATOM 1062 O O . LEU A 1 128 ? 6.632 -13.109 -34.836 1.00 54.34 128 LEU A O 1
#

Foldseek 3Di:
DQLVVQLVVLVVVLCVPVVQPCPPDLLSLLLSLLQSCQASLVQAPVVVVVVVPPDDPCSSLVSSLVRSLVVCVVVDDDDSVVSSVSNVVCVVVSNCDNPPQNDRDNDPVSSVVSVVCVVCVCVVVVVD

pLDDT: mean 88.35, std 13.01, range [52.94, 98.38]